Protein AF-A0A803R7N1-F1 (afdb_monomer_lite)

Organism: Cannabis sativa (NCBI:txid3483)

pLDDT: mean 76.29, std 18.78, range [40.88, 98.5]

Sequence (113 aa):
MAHAVGPRRAWARALIFKLRRRAKRQRVLMKMNRSKSLKKINNKKKLMKKKRAVDYNYQNDDVFSQTDRLRGLVPGGKAMDLCSLFEETAHFINCLATQVKVMKDIADQLSSK

Structure (mmCIF, N/CA/C/O backbone):
data_AF-A0A803R7N1-F1
#
_entry.id   AF-A0A803R7N1-F1
#
loop_
_atom_site.group_PDB
_atom_site.id
_atom_site.type_symbol
_atom_site.label_atom_id
_atom_site.label_alt_id
_atom_site.label_comp_id
_atom_site.label_asym_id
_atom_site.label_entity_id
_atom_site.label_seq_id
_atom_site.pdbx_PDB_ins_code
_atom_site.Cartn_x
_atom_site.Cartn_y
_atom_site.Cartn_z
_atom_site.occupancy
_atom_site.B_iso_or_equiv
_atom_site.auth_seq_id
_atom_site.auth_comp_id
_atom_site.auth_asym_id
_atom_site.auth_atom_id
_atom_site.pdbx_PDB_model_num
ATOM 1 N N . MET A 1 1 ? 78.185 -8.876 -69.747 1.00 40.88 1 MET A N 1
ATOM 2 C CA . MET A 1 1 ? 79.371 -8.197 -69.177 1.00 40.88 1 MET A CA 1
ATOM 3 C C . MET A 1 1 ? 79.297 -8.249 -67.656 1.00 40.88 1 MET A C 1
ATOM 5 O O . MET A 1 1 ? 78.515 -7.522 -67.056 1.00 40.88 1 MET A O 1
ATOM 9 N N . ALA A 1 2 ? 80.038 -9.166 -67.033 1.00 45.47 2 ALA A N 1
ATOM 10 C CA . ALA A 1 2 ? 80.128 -9.272 -65.580 1.00 45.47 2 ALA A CA 1
ATOM 11 C C . ALA A 1 2 ? 81.168 -8.262 -65.072 1.00 45.47 2 ALA A C 1
ATOM 13 O O . ALA A 1 2 ? 82.369 -8.488 -65.182 1.00 45.47 2 ALA A O 1
ATOM 14 N N . HIS A 1 3 ? 80.713 -7.121 -64.553 1.00 52.41 3 HIS A N 1
ATOM 15 C CA . HIS A 1 3 ? 81.599 -6.173 -63.879 1.00 52.41 3 HIS A CA 1
ATOM 16 C C . HIS A 1 3 ? 82.061 -6.788 -62.553 1.00 52.41 3 HIS A C 1
ATOM 18 O O . HIS A 1 3 ? 81.234 -7.149 -61.715 1.00 52.41 3 HIS A O 1
ATOM 24 N N . ALA A 1 4 ? 83.377 -6.896 -62.366 1.00 50.56 4 ALA A N 1
ATOM 25 C CA . ALA A 1 4 ? 84.016 -7.394 -61.155 1.00 50.56 4 ALA A CA 1
ATOM 26 C C . ALA A 1 4 ? 83.400 -6.775 -59.882 1.00 50.56 4 ALA A C 1
ATOM 28 O O . ALA A 1 4 ? 83.603 -5.600 -59.561 1.00 50.56 4 ALA A O 1
ATOM 29 N N . VAL A 1 5 ? 82.639 -7.572 -59.129 1.00 53.69 5 VAL A N 1
ATOM 30 C CA . VAL A 1 5 ? 82.174 -7.221 -57.783 1.0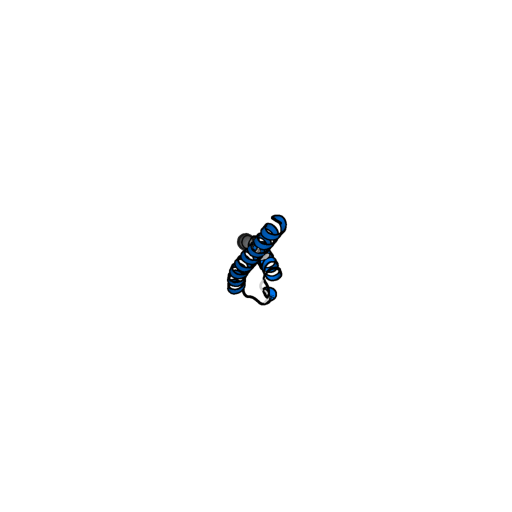0 53.69 5 VAL A CA 1
ATOM 31 C C . VAL A 1 5 ? 83.340 -7.382 -56.815 1.00 53.69 5 VAL A C 1
ATOM 33 O O . VAL A 1 5 ? 83.491 -8.401 -56.151 1.00 53.69 5 VAL A O 1
ATOM 36 N N . GLY A 1 6 ? 84.198 -6.364 -56.752 1.00 59.88 6 GLY A N 1
ATOM 37 C CA . GLY A 1 6 ? 85.336 -6.360 -55.837 1.00 59.88 6 GLY A CA 1
ATOM 38 C C . GLY A 1 6 ? 84.900 -6.531 -54.366 1.00 59.88 6 GLY A C 1
ATOM 39 O O . GLY A 1 6 ? 83.884 -5.951 -53.952 1.00 59.88 6 GLY A O 1
ATOM 40 N N . PRO A 1 7 ? 85.674 -7.265 -53.541 1.00 58.28 7 PRO A N 1
ATOM 41 C CA . PRO A 1 7 ? 85.318 -7.629 -52.162 1.00 58.28 7 PRO A CA 1
ATOM 42 C C . PRO A 1 7 ? 84.976 -6.411 -51.291 1.00 58.28 7 PRO A C 1
ATOM 44 O O . PRO A 1 7 ? 84.066 -6.455 -50.465 1.00 58.28 7 PRO A O 1
ATOM 47 N N . ARG A 1 8 ? 85.604 -5.261 -51.555 1.00 58.25 8 ARG A N 1
ATOM 48 C CA . ARG A 1 8 ? 85.378 -3.997 -50.837 1.00 58.25 8 ARG A CA 1
ATOM 49 C C . ARG A 1 8 ? 83.915 -3.525 -50.856 1.00 58.25 8 ARG A C 1
ATOM 51 O O . ARG A 1 8 ? 83.437 -2.949 -49.880 1.00 58.25 8 ARG A O 1
ATOM 58 N N . ARG A 1 9 ? 83.171 -3.796 -51.938 1.00 60.78 9 ARG A N 1
ATOM 59 C CA . ARG A 1 9 ? 81.755 -3.396 -52.075 1.00 60.78 9 ARG A CA 1
ATOM 60 C C . ARG A 1 9 ? 80.787 -4.407 -51.450 1.00 60.78 9 ARG A C 1
ATOM 62 O O . ARG A 1 9 ? 79.722 -4.004 -50.984 1.00 60.78 9 ARG A O 1
ATOM 69 N N . ALA A 1 10 ? 81.146 -5.690 -51.378 1.00 65.81 10 ALA A N 1
ATOM 70 C CA . ALA A 1 10 ? 80.317 -6.719 -50.743 1.00 65.81 10 ALA A CA 1
ATOM 71 C C . ALA A 1 10 ? 80.222 -6.517 -49.220 1.00 65.81 10 ALA A C 1
ATOM 73 O O . ALA A 1 10 ? 79.127 -6.553 -48.655 1.00 65.81 10 ALA A O 1
ATOM 74 N N . TRP A 1 11 ? 81.345 -6.194 -48.573 1.00 61.78 11 TRP A N 1
ATOM 75 C CA . TRP A 1 11 ? 81.398 -5.915 -47.134 1.00 61.78 11 TRP A CA 1
ATOM 76 C C . TRP A 1 11 ? 80.664 -4.623 -46.760 1.00 61.78 11 TRP A C 1
ATOM 78 O O . TRP A 1 11 ? 79.900 -4.606 -45.794 1.00 61.78 11 TRP A O 1
ATOM 88 N N . ALA A 1 12 ? 80.801 -3.566 -47.569 1.00 75.06 12 ALA A N 1
ATOM 89 C CA . ALA A 1 12 ? 80.051 -2.324 -47.383 1.00 75.06 12 ALA A CA 1
ATOM 90 C C . ALA A 1 12 ? 78.532 -2.560 -47.467 1.00 75.06 12 ALA A C 1
ATOM 92 O O . ALA A 1 12 ? 77.775 -2.107 -46.605 1.00 75.06 12 ALA A O 1
ATOM 93 N N . ARG A 1 13 ? 78.073 -3.343 -48.455 1.00 73.62 13 ARG A N 1
ATOM 94 C CA . ARG A 1 13 ? 76.656 -3.723 -48.566 1.00 73.62 13 ARG A CA 1
ATOM 95 C C . ARG A 1 13 ? 76.219 -4.573 -47.375 1.00 73.62 13 ARG A C 1
ATOM 97 O O . ARG A 1 13 ? 75.168 -4.287 -46.808 1.00 73.62 13 ARG A O 1
ATOM 104 N N . ALA A 1 14 ? 77.015 -5.551 -46.943 1.00 77.56 14 ALA A N 1
ATOM 105 C CA . ALA A 1 14 ? 76.706 -6.385 -45.780 1.00 77.56 14 ALA A CA 1
ATOM 106 C C . ALA A 1 14 ? 76.575 -5.563 -44.483 1.00 77.56 14 ALA A C 1
ATOM 108 O O . ALA A 1 14 ? 75.637 -5.772 -43.706 1.00 77.56 14 ALA A O 1
ATOM 109 N N . LEU A 1 15 ? 77.452 -4.578 -44.273 1.00 82.12 15 LEU A N 1
ATOM 110 C CA . LEU A 1 15 ? 77.382 -3.664 -43.133 1.00 82.12 15 LEU A CA 1
ATOM 111 C C . LEU A 1 15 ? 76.111 -2.799 -43.181 1.00 82.12 15 LEU A C 1
ATOM 113 O O . LEU A 1 15 ? 75.374 -2.737 -42.193 1.00 82.12 15 LEU A O 1
ATOM 117 N N . ILE A 1 16 ? 75.786 -2.222 -44.345 1.00 81.44 16 ILE A N 1
ATOM 118 C CA . ILE A 1 16 ? 74.535 -1.472 -44.560 1.00 81.44 16 ILE A CA 1
ATOM 119 C C . ILE A 1 16 ? 73.315 -2.371 -44.310 1.00 81.44 16 ILE A C 1
ATOM 121 O O . ILE A 1 16 ? 72.364 -1.959 -43.642 1.00 81.44 16 ILE A O 1
ATOM 125 N N . PHE A 1 17 ? 73.334 -3.620 -44.781 1.00 78.50 17 PHE A N 1
ATOM 126 C CA . PHE A 1 17 ? 72.268 -4.590 -44.525 1.00 78.50 17 PHE A CA 1
ATOM 127 C C . PHE A 1 17 ? 72.113 -4.897 -43.027 1.00 78.50 17 PHE A C 1
ATOM 129 O O . PHE A 1 17 ? 70.980 -4.963 -42.540 1.00 78.50 17 PHE A O 1
ATOM 136 N N . LYS A 1 18 ? 73.209 -5.029 -42.266 1.00 83.12 18 LYS A N 1
ATOM 137 C CA . LYS A 1 18 ? 73.163 -5.228 -40.804 1.00 83.12 18 LYS A CA 1
ATOM 138 C C . LYS A 1 18 ? 72.570 -4.015 -40.084 1.00 83.12 18 LYS A C 1
ATOM 140 O O . LYS A 1 18 ? 71.695 -4.196 -39.232 1.00 83.12 18 LYS A O 1
ATOM 145 N N . LEU A 1 19 ? 72.974 -2.799 -40.456 1.00 83.06 19 LEU A N 1
ATOM 146 C CA . LEU A 1 19 ? 72.435 -1.556 -39.888 1.00 83.06 19 LEU A CA 1
ATOM 147 C C . LEU A 1 19 ? 70.939 -1.399 -40.197 1.00 83.06 19 LEU A C 1
ATOM 149 O O . LEU A 1 19 ? 70.135 -1.173 -39.289 1.00 83.06 19 LEU A O 1
ATOM 153 N N . ARG A 1 20 ? 70.529 -1.643 -41.448 1.00 82.56 20 ARG A N 1
ATOM 154 C CA . ARG A 1 20 ? 69.112 -1.619 -41.853 1.00 82.56 20 ARG A CA 1
ATOM 155 C C . ARG A 1 20 ? 68.278 -2.670 -41.109 1.00 82.56 20 ARG A C 1
ATOM 157 O O . ARG A 1 20 ? 67.167 -2.361 -40.671 1.00 82.56 20 ARG A O 1
ATOM 164 N N . ARG A 1 21 ? 68.801 -3.887 -40.890 1.00 75.69 21 ARG A N 1
ATOM 165 C CA . ARG A 1 21 ? 68.117 -4.930 -40.092 1.00 75.69 21 ARG A CA 1
ATOM 166 C C . ARG A 1 21 ? 67.970 -4.547 -38.616 1.00 75.69 21 ARG A C 1
ATOM 168 O O . ARG A 1 21 ? 66.953 -4.894 -38.014 1.00 75.69 21 ARG A O 1
ATOM 175 N N . ARG A 1 22 ? 68.949 -3.854 -38.021 1.00 77.12 22 ARG A N 1
ATOM 176 C CA . ARG A 1 22 ? 68.854 -3.345 -36.637 1.00 77.12 22 ARG A CA 1
ATOM 177 C C . ARG A 1 22 ? 67.793 -2.247 -36.523 1.00 77.12 22 ARG A C 1
ATOM 179 O O . ARG A 1 22 ? 66.888 -2.372 -35.704 1.00 77.12 22 ARG A O 1
ATOM 186 N N . ALA A 1 23 ? 67.809 -1.268 -37.427 1.00 77.06 23 ALA A N 1
ATOM 187 C CA . ALA A 1 23 ? 66.820 -0.188 -37.450 1.00 77.06 23 ALA A CA 1
ATOM 188 C C . ALA A 1 23 ? 65.380 -0.691 -37.680 1.00 77.06 23 ALA A C 1
ATOM 190 O O . ALA A 1 23 ? 64.432 -0.170 -37.089 1.00 77.06 23 ALA A O 1
ATOM 191 N N . LYS A 1 24 ? 65.189 -1.724 -38.518 1.00 74.75 24 LYS A N 1
ATOM 192 C CA . LYS A 1 24 ? 63.867 -2.343 -38.729 1.00 74.75 24 LYS A CA 1
ATOM 193 C C . LYS A 1 24 ? 63.378 -3.073 -37.472 1.00 74.75 24 LYS A C 1
ATOM 195 O O . LYS A 1 24 ? 62.220 -2.906 -37.101 1.00 74.75 24 LYS A O 1
ATOM 200 N N . ARG A 1 25 ? 64.256 -3.813 -36.779 1.00 74.25 25 ARG A N 1
ATOM 201 C CA . ARG A 1 25 ?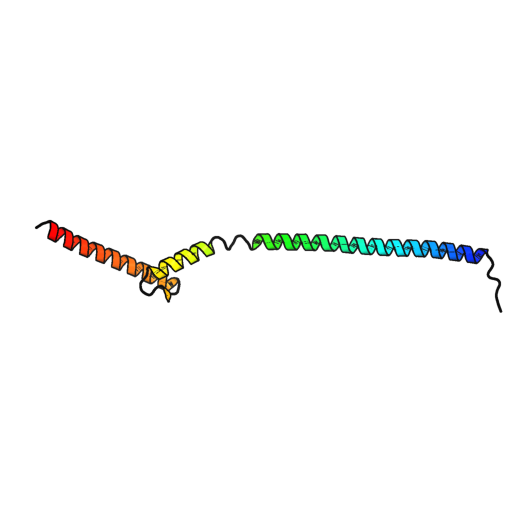 63.923 -4.479 -35.504 1.00 74.25 25 ARG A CA 1
ATOM 202 C C . ARG A 1 25 ? 63.541 -3.479 -34.411 1.00 74.25 25 ARG A C 1
ATOM 204 O O . ARG A 1 25 ? 62.531 -3.674 -33.744 1.00 74.25 25 ARG A O 1
ATOM 211 N N . GLN A 1 26 ? 64.278 -2.378 -34.289 1.00 71.31 26 GLN A N 1
ATOM 212 C CA . GLN A 1 26 ? 63.998 -1.349 -33.285 1.00 71.31 26 GLN A CA 1
ATOM 213 C C . GLN A 1 26 ? 62.661 -0.633 -3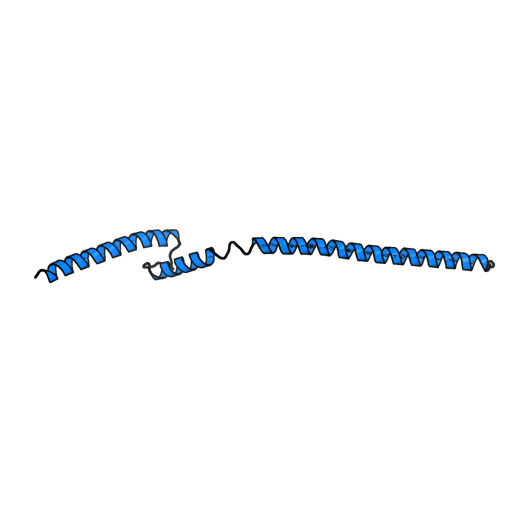3.538 1.00 71.31 26 GLN A C 1
ATOM 215 O O . GLN A 1 26 ? 61.905 -0.396 -32.598 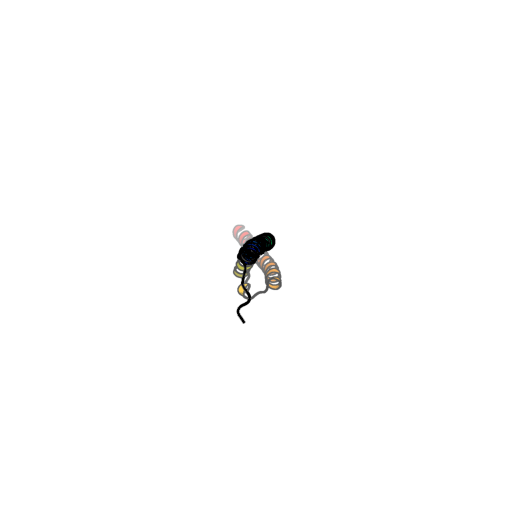1.00 71.31 26 GLN A O 1
ATOM 220 N N . ARG A 1 27 ? 62.301 -0.389 -34.808 1.00 71.94 27 ARG A N 1
ATOM 221 C CA . ARG A 1 27 ? 60.978 0.149 -35.179 1.00 71.94 27 ARG A CA 1
ATOM 222 C C . ARG A 1 27 ? 59.820 -0.792 -34.834 1.00 71.94 27 ARG A C 1
ATOM 224 O O . ARG A 1 27 ? 58.784 -0.322 -34.370 1.00 71.94 27 ARG A O 1
ATOM 231 N N . VAL A 1 28 ? 59.983 -2.102 -35.030 1.00 72.88 28 VAL A N 1
ATOM 232 C CA . VAL A 1 28 ? 58.954 -3.094 -34.662 1.00 72.88 28 VAL A CA 1
ATOM 233 C C . VAL A 1 28 ? 58.759 -3.134 -33.144 1.00 72.88 28 VAL A C 1
ATOM 235 O O . VAL A 1 28 ? 57.621 -3.071 -32.679 1.00 72.88 28 VAL A O 1
ATOM 238 N N . LEU A 1 29 ? 59.853 -3.139 -32.375 1.00 66.94 29 LEU A N 1
ATOM 239 C CA . LEU A 1 29 ? 59.800 -3.133 -30.909 1.00 66.94 29 LEU A CA 1
ATOM 240 C C . LEU A 1 29 ? 59.113 -1.863 -30.366 1.00 66.94 29 LEU A C 1
ATOM 242 O O . LEU A 1 29 ? 58.230 -1.940 -29.513 1.00 66.94 29 LEU A O 1
ATOM 246 N N . MET A 1 30 ? 59.447 -0.697 -30.930 1.00 65.12 30 MET A N 1
ATOM 247 C CA . MET A 1 30 ? 58.825 0.590 -30.590 1.00 65.12 30 MET A CA 1
ATOM 248 C C . MET A 1 30 ? 57.317 0.612 -30.901 1.00 65.12 30 MET A C 1
ATOM 250 O O . MET A 1 30 ? 56.523 1.091 -30.089 1.00 65.12 30 MET A O 1
ATOM 254 N N . LYS A 1 31 ? 56.889 0.036 -32.035 1.00 63.91 31 LYS A N 1
ATOM 255 C CA . LYS A 1 31 ? 55.464 -0.070 -32.405 1.00 63.91 31 LYS A CA 1
ATOM 256 C C . LYS A 1 31 ? 54.684 -0.974 -31.440 1.00 63.91 31 LYS A C 1
ATOM 258 O O . LYS A 1 31 ? 53.547 -0.656 -31.092 1.00 63.91 31 LYS A O 1
ATOM 263 N N . MET A 1 32 ? 55.304 -2.057 -30.967 1.00 59.03 32 MET A N 1
ATOM 264 C CA . MET A 1 32 ? 54.698 -2.997 -30.017 1.00 59.03 32 MET A CA 1
ATOM 265 C C . MET A 1 32 ? 54.572 -2.413 -28.600 1.00 59.03 32 MET A C 1
ATOM 267 O O . MET A 1 32 ? 53.619 -2.713 -27.884 1.00 59.03 32 MET A O 1
ATOM 271 N N . ASN A 1 33 ? 55.484 -1.522 -28.204 1.00 59.62 33 ASN A N 1
ATOM 272 C CA . ASN A 1 33 ? 55.392 -0.824 -26.918 1.00 59.62 33 ASN A CA 1
ATOM 273 C C . ASN A 1 33 ? 54.314 0.277 -26.929 1.00 59.62 33 ASN A C 1
ATOM 275 O O . ASN A 1 33 ? 53.617 0.468 -25.929 1.00 59.62 33 ASN A O 1
ATOM 279 N N . ARG A 1 34 ? 54.092 0.942 -28.073 1.00 58.09 34 ARG A N 1
ATOM 280 C CA . ARG A 1 34 ? 53.033 1.959 -28.230 1.00 58.09 34 ARG A CA 1
ATOM 281 C C . ARG A 1 34 ? 51.623 1.361 -28.099 1.00 58.09 34 ARG A C 1
ATOM 283 O O . ARG A 1 34 ? 50.751 1.976 -27.489 1.00 58.09 34 ARG A O 1
ATOM 290 N N . SER A 1 35 ? 51.408 0.137 -28.590 1.00 57.59 35 SER A N 1
ATOM 291 C CA . SER A 1 35 ? 50.116 -0.562 -28.489 1.00 57.59 35 SER A CA 1
ATOM 292 C C . SER A 1 35 ? 49.806 -1.088 -27.079 1.00 57.59 35 SER A C 1
ATOM 294 O O . SER A 1 35 ? 48.637 -1.139 -26.692 1.00 57.59 35 SER A O 1
ATOM 296 N N . LYS A 1 36 ? 50.825 -1.412 -26.267 1.00 57.28 36 LYS A N 1
ATOM 297 C CA . LYS A 1 36 ? 50.645 -1.757 -24.842 1.00 57.28 36 LYS A CA 1
ATOM 298 C C . LYS A 1 36 ? 50.239 -0.546 -23.991 1.00 57.28 36 LYS A C 1
ATOM 300 O O . LYS A 1 36 ? 49.388 -0.685 -23.115 1.00 57.28 36 LYS A O 1
ATOM 305 N N . SER A 1 37 ? 50.786 0.639 -24.279 1.00 56.34 37 SER A N 1
ATOM 306 C CA . SER A 1 37 ? 50.450 1.882 -23.564 1.00 56.34 37 SER A CA 1
ATOM 307 C C . SER A 1 37 ? 48.985 2.306 -23.777 1.00 56.34 37 SER A C 1
ATOM 309 O O . SER A 1 37 ? 48.277 2.617 -22.819 1.00 56.34 37 SER A O 1
ATOM 311 N N . LEU A 1 38 ? 48.471 2.187 -25.009 1.00 54.44 38 LEU A N 1
ATOM 312 C CA . LEU A 1 38 ? 47.075 2.518 -25.338 1.00 54.44 38 LEU A CA 1
ATOM 313 C C . LEU A 1 38 ? 46.049 1.574 -24.677 1.00 54.44 38 LEU A C 1
ATOM 315 O O . LEU A 1 38 ? 44.983 2.022 -24.256 1.00 54.44 38 LEU A O 1
ATOM 319 N N . LYS A 1 39 ? 46.370 0.282 -24.500 1.00 53.97 39 LYS A N 1
ATOM 320 C CA . LYS A 1 39 ? 45.486 -0.675 -23.799 1.00 53.97 39 LYS A CA 1
ATOM 321 C C . LYS A 1 39 ? 45.306 -0.343 -22.310 1.00 53.97 39 LYS A C 1
ATOM 323 O O . LYS A 1 39 ? 44.229 -0.568 -21.760 1.00 53.97 39 LYS A O 1
ATOM 328 N N . LYS A 1 40 ? 46.320 0.240 -21.659 1.00 53.22 40 LYS A N 1
ATOM 329 C CA . LYS A 1 40 ? 46.272 0.603 -20.229 1.00 53.22 40 LYS A CA 1
ATOM 330 C C . LYS A 1 40 ? 45.302 1.765 -19.956 1.00 53.22 40 LYS A C 1
ATOM 332 O O . LYS A 1 40 ? 44.656 1.794 -18.910 1.00 53.22 40 LYS A O 1
ATOM 337 N N . ILE A 1 41 ? 45.143 2.676 -20.918 1.00 56.59 41 ILE A N 1
ATOM 338 C CA . ILE A 1 41 ? 44.233 3.830 -20.825 1.00 56.59 41 ILE A CA 1
ATOM 339 C C . ILE A 1 41 ? 42.762 3.384 -20.884 1.00 56.59 41 ILE A C 1
ATOM 341 O O . ILE A 1 41 ? 41.933 3.876 -20.115 1.00 56.59 41 ILE A O 1
ATOM 345 N N . ASN A 1 42 ? 42.430 2.410 -21.736 1.00 55.00 42 ASN A N 1
ATOM 346 C CA . ASN A 1 42 ? 41.043 1.965 -21.910 1.00 55.00 42 ASN A CA 1
ATOM 347 C C . ASN A 1 42 ? 40.510 1.168 -20.708 1.00 55.00 42 ASN A C 1
ATOM 349 O O . ASN A 1 42 ? 39.344 1.323 -20.339 1.00 55.00 42 ASN A O 1
ATOM 353 N N . ASN A 1 43 ? 41.358 0.389 -20.030 1.00 55.44 43 ASN A N 1
ATOM 354 C CA . ASN A 1 43 ? 40.933 -0.382 -18.856 1.00 55.44 43 ASN A CA 1
ATOM 355 C C . ASN A 1 43 ? 40.607 0.516 -17.648 1.00 55.44 43 ASN A C 1
ATOM 357 O O . ASN A 1 43 ? 39.652 0.245 -16.921 1.00 55.44 43 ASN A O 1
ATOM 361 N N . LYS A 1 44 ? 41.323 1.638 -17.475 1.00 55.75 44 LYS A N 1
ATOM 362 C CA . LYS A 1 44 ? 41.054 2.600 -16.391 1.00 55.75 44 LYS A CA 1
ATOM 363 C C . LYS A 1 44 ? 39.702 3.309 -16.575 1.00 55.75 44 LYS A C 1
ATOM 365 O O . LYS A 1 44 ? 38.986 3.529 -15.602 1.00 55.75 44 LYS A O 1
ATOM 370 N N . LYS A 1 45 ? 39.304 3.592 -17.823 1.00 54.81 45 LYS A N 1
ATOM 371 C CA . LYS A 1 45 ? 37.991 4.187 -18.144 1.00 54.81 45 LYS A CA 1
ATOM 372 C C . LYS A 1 45 ? 36.823 3.207 -17.957 1.00 54.81 45 LYS A C 1
ATOM 374 O O . LYS A 1 45 ? 35.740 3.632 -17.561 1.00 54.81 45 LYS A O 1
ATOM 379 N N . LYS A 1 46 ? 37.031 1.903 -18.187 1.00 54.09 46 LYS A N 1
ATOM 380 C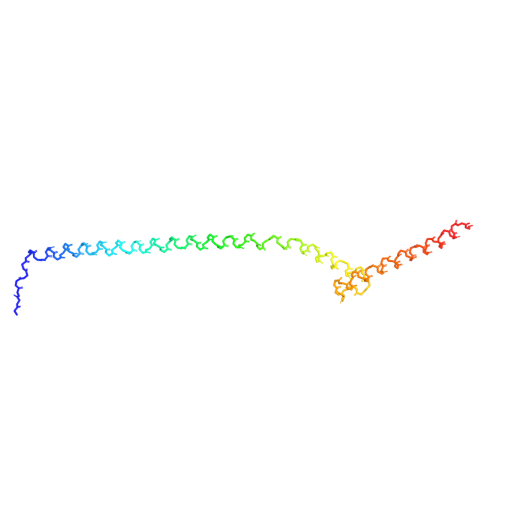 CA . LYS A 1 46 ? 35.992 0.871 -17.988 1.00 54.09 46 LYS A CA 1
ATOM 381 C C . LYS A 1 46 ? 35.713 0.595 -16.501 1.00 54.09 46 LYS A C 1
ATOM 383 O O . LYS A 1 46 ? 34.560 0.396 -16.132 1.00 54.09 46 LYS A O 1
ATOM 388 N N . LEU A 1 47 ? 36.735 0.666 -15.643 1.00 53.41 47 LEU A N 1
ATOM 389 C CA . LEU A 1 47 ? 36.588 0.493 -14.190 1.00 53.41 47 LEU A CA 1
ATOM 390 C C . LEU A 1 47 ? 35.838 1.663 -13.520 1.00 53.41 47 LEU A C 1
ATOM 392 O O . LEU A 1 47 ? 35.019 1.438 -12.634 1.00 53.41 47 LEU A O 1
ATOM 396 N N . MET A 1 48 ? 36.056 2.900 -13.979 1.00 52.78 48 MET A N 1
ATOM 397 C CA . MET A 1 48 ? 35.379 4.090 -13.437 1.00 52.78 48 MET A CA 1
ATOM 398 C C . MET A 1 48 ? 33.881 4.155 -13.789 1.00 52.78 48 MET A C 1
ATOM 400 O O . MET A 1 48 ? 33.099 4.680 -13.003 1.00 52.78 48 MET A O 1
ATOM 404 N N . LYS A 1 49 ? 33.453 3.603 -14.938 1.00 52.41 49 LYS A N 1
ATOM 405 C CA . LYS A 1 49 ? 32.024 3.556 -15.314 1.00 52.41 49 LYS A CA 1
ATOM 406 C C . LYS A 1 49 ? 31.2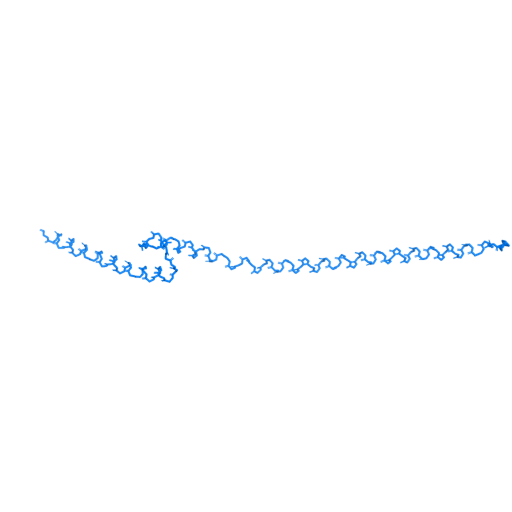31 2.500 -14.539 1.00 52.41 49 LYS A C 1
ATOM 408 O O . LYS A 1 49 ? 30.057 2.716 -14.271 1.00 52.41 49 LYS A O 1
ATOM 413 N N . LYS A 1 50 ? 31.862 1.393 -14.128 1.00 50.41 50 LYS A N 1
ATOM 414 C CA . LYS A 1 50 ? 31.185 0.327 -13.369 1.00 50.41 50 LYS A CA 1
ATOM 415 C C . LYS A 1 50 ? 30.903 0.713 -11.908 1.00 50.41 50 LYS A C 1
ATOM 417 O O . LYS A 1 50 ? 29.970 0.186 -11.326 1.00 50.41 50 LYS A O 1
ATOM 422 N N . LYS A 1 51 ? 31.646 1.668 -11.332 1.00 47.56 51 LYS A N 1
ATOM 423 C CA . LYS A 1 51 ? 31.432 2.133 -9.948 1.00 47.56 51 LYS A CA 1
ATOM 424 C C . LYS A 1 51 ? 30.264 3.111 -9.757 1.00 47.56 51 LYS A C 1
ATOM 426 O O . LYS A 1 51 ? 29.887 3.339 -8.621 1.00 47.56 51 LYS A O 1
ATOM 431 N N . ARG A 1 52 ? 29.689 3.683 -10.823 1.00 48.16 52 ARG A N 1
ATOM 432 C CA . ARG A 1 52 ? 28.563 4.639 -10.713 1.00 48.16 52 ARG A CA 1
ATOM 433 C C . ARG A 1 52 ? 27.179 4.027 -10.955 1.00 48.16 52 ARG A C 1
ATOM 435 O O . ARG A 1 52 ? 26.190 4.706 -10.745 1.00 48.16 52 ARG A O 1
ATOM 442 N N . ALA A 1 53 ? 27.107 2.772 -11.399 1.00 50.91 53 ALA A N 1
ATOM 443 C CA . ALA A 1 53 ? 25.844 2.096 -11.714 1.00 50.91 53 ALA A CA 1
ATOM 444 C C . ALA A 1 53 ? 25.334 1.175 -10.588 1.00 50.91 53 ALA A C 1
ATOM 446 O O . ALA A 1 53 ? 24.281 0.574 -10.736 1.00 50.91 53 ALA A O 1
ATOM 447 N N . VAL A 1 54 ? 26.089 1.023 -9.493 1.00 53.00 54 VAL A N 1
ATOM 448 C CA . VAL A 1 54 ? 25.811 0.025 -8.440 1.00 53.00 54 VAL A CA 1
ATOM 449 C C . VAL A 1 54 ? 25.101 0.630 -7.220 1.00 53.00 54 VAL A C 1
ATOM 451 O O . VAL A 1 54 ? 24.564 -0.112 -6.414 1.00 53.00 54 VAL A O 1
ATOM 454 N N . ASP A 1 55 ? 25.036 1.958 -7.102 1.00 49.38 55 ASP A N 1
ATOM 455 C CA . ASP A 1 55 ? 24.559 2.622 -5.876 1.00 49.38 55 ASP A CA 1
ATOM 456 C C . ASP A 1 55 ? 23.062 3.001 -5.908 1.00 49.38 55 ASP A C 1
ATOM 458 O O . ASP A 1 55 ? 22.406 3.079 -4.881 1.00 49.38 55 ASP A O 1
ATOM 462 N N . TYR A 1 56 ? 22.466 3.167 -7.094 1.00 54.81 56 TYR A N 1
ATOM 463 C CA . TYR A 1 56 ? 21.058 3.587 -7.230 1.00 54.81 56 TYR A CA 1
ATOM 464 C C . TYR A 1 56 ? 20.029 2.448 -7.138 1.00 54.81 56 TYR A C 1
ATOM 466 O O . TYR A 1 56 ? 18.828 2.711 -7.173 1.00 54.81 56 TYR A O 1
ATOM 474 N N . ASN A 1 57 ? 20.465 1.188 -7.050 1.00 54.78 57 ASN A N 1
ATOM 475 C CA . ASN A 1 57 ? 19.551 0.041 -7.119 1.00 54.78 57 ASN A CA 1
ATOM 476 C C . ASN A 1 57 ? 19.172 -0.535 -5.745 1.00 54.78 57 ASN A C 1
ATOM 478 O O . ASN A 1 57 ? 18.147 -1.186 -5.628 1.00 54.78 57 ASN A O 1
ATOM 482 N N . TYR A 1 58 ? 19.944 -0.251 -4.690 1.00 54.75 58 TYR A N 1
ATOM 483 C CA . TYR A 1 58 ? 19.711 -0.852 -3.369 1.00 54.75 58 TYR A CA 1
ATOM 484 C C . TYR A 1 58 ? 18.430 -0.344 -2.685 1.00 54.75 58 TYR A C 1
ATOM 486 O O . TYR A 1 58 ? 17.795 -1.065 -1.927 1.00 54.75 58 TYR A O 1
ATOM 494 N N . GLN A 1 59 ? 18.028 0.895 -2.973 1.00 56.03 59 GLN A N 1
ATOM 495 C CA . GLN A 1 59 ? 16.889 1.540 -2.314 1.00 56.03 59 GLN A CA 1
ATOM 496 C C . GLN A 1 59 ? 15.559 1.308 -3.046 1.00 56.03 59 GLN A C 1
ATOM 498 O O . GLN A 1 59 ? 14.501 1.351 -2.429 1.00 56.03 59 GLN A O 1
ATOM 503 N N . ASN A 1 60 ? 15.606 1.029 -4.352 1.00 58.53 60 ASN A N 1
ATOM 504 C CA . ASN A 1 60 ? 14.408 0.779 -5.152 1.00 58.53 60 ASN A CA 1
ATOM 505 C C . ASN A 1 60 ? 13.854 -0.635 -4.937 1.00 58.53 60 ASN A C 1
ATOM 507 O O . ASN A 1 60 ? 12.637 -0.795 -4.921 1.00 58.53 60 ASN A O 1
ATOM 511 N N . ASP A 1 61 ? 14.720 -1.630 -4.707 1.00 61.00 61 ASP A N 1
ATOM 512 C CA . ASP A 1 61 ? 14.291 -3.007 -4.425 1.00 61.00 61 ASP A CA 1
ATOM 513 C C . ASP A 1 61 ? 13.462 -3.097 -3.127 1.00 61.00 61 ASP A C 1
ATOM 515 O O . ASP A 1 61 ? 12.439 -3.782 -3.091 1.00 61.00 61 ASP A O 1
ATOM 519 N N . ASP A 1 62 ? 13.844 -2.355 -2.077 1.00 70.94 62 ASP A N 1
ATOM 520 C CA . ASP A 1 62 ? 13.093 -2.327 -0.813 1.00 70.94 62 ASP A CA 1
ATOM 521 C C . ASP A 1 62 ? 11.727 -1.639 -0.977 1.00 70.94 62 ASP A C 1
ATOM 523 O O . ASP A 1 62 ? 10.704 -2.191 -0.568 1.00 70.94 62 ASP A O 1
ATOM 527 N N . VAL A 1 63 ? 11.676 -0.490 -1.663 1.00 70.69 63 VAL A N 1
ATOM 528 C CA . VAL A 1 63 ? 10.422 0.243 -1.916 1.00 70.69 63 VAL A CA 1
ATOM 529 C C . VAL A 1 63 ? 9.452 -0.587 -2.757 1.00 70.69 63 VAL A C 1
ATOM 531 O O . VAL A 1 63 ? 8.277 -0.686 -2.400 1.00 70.69 63 VAL A O 1
ATOM 534 N N . PHE A 1 64 ? 9.924 -1.243 -3.823 1.00 76.38 64 PHE A N 1
ATOM 535 C CA . PHE A 1 64 ? 9.068 -2.108 -4.642 1.00 76.38 64 PHE A CA 1
ATOM 536 C C . PHE A 1 64 ? 8.493 -3.257 -3.804 1.00 76.38 64 PHE A C 1
ATOM 538 O O . PHE A 1 64 ? 7.284 -3.498 -3.824 1.00 76.38 64 PHE A O 1
ATOM 545 N N . SER A 1 65 ? 9.325 -3.875 -2.959 1.00 83.06 65 SER A N 1
ATOM 546 C CA . SER A 1 65 ? 8.890 -4.955 -2.070 1.00 83.06 65 SER A CA 1
ATOM 547 C C . SER A 1 65 ? 7.820 -4.516 -1.058 1.00 83.06 65 SER A C 1
ATOM 549 O O . SER A 1 65 ? 6.880 -5.266 -0.782 1.00 83.06 65 SER A O 1
ATOM 551 N N . GLN A 1 66 ? 7.913 -3.291 -0.529 1.00 90.81 66 GLN A N 1
ATOM 552 C CA . GLN A 1 66 ? 6.907 -2.731 0.376 1.00 90.81 66 GLN A CA 1
ATOM 553 C C . GLN A 1 66 ? 5.606 -2.407 -0.363 1.00 90.81 66 GLN A C 1
ATOM 555 O O . GLN A 1 66 ? 4.524 -2.696 0.150 1.00 90.81 66 GLN A O 1
ATOM 560 N N . THR A 1 67 ? 5.693 -1.872 -1.583 1.00 92.75 67 THR A N 1
ATOM 561 C CA . THR A 1 67 ? 4.505 -1.591 -2.401 1.00 92.75 67 THR A CA 1
ATOM 562 C C . THR A 1 67 ? 3.775 -2.873 -2.799 1.00 92.75 67 THR A C 1
ATOM 564 O O . THR A 1 67 ? 2.550 -2.922 -2.712 1.00 92.75 67 THR A O 1
ATOM 567 N N . ASP A 1 68 ? 4.494 -3.952 -3.118 1.00 93.00 68 ASP A N 1
ATOM 568 C CA . ASP A 1 68 ? 3.886 -5.249 -3.436 1.00 93.00 68 ASP A CA 1
ATOM 569 C C . ASP A 1 68 ? 3.208 -5.888 -2.217 1.00 93.00 68 ASP A C 1
ATOM 571 O O . ASP A 1 68 ? 2.140 -6.493 -2.341 1.00 93.00 68 ASP A O 1
ATOM 575 N N . ARG A 1 69 ? 3.769 -5.698 -1.015 1.00 95.56 69 ARG A N 1
ATOM 576 C CA . ARG A 1 69 ? 3.088 -6.068 0.236 1.00 95.56 69 ARG A CA 1
ATOM 577 C C . ARG A 1 69 ? 1.810 -5.258 0.431 1.00 95.56 69 ARG A C 1
ATOM 579 O O . ARG A 1 69 ? 0.774 -5.838 0.749 1.00 95.56 69 ARG A O 1
ATOM 586 N N . LEU A 1 70 ? 1.863 -3.945 0.201 1.00 95.81 70 LEU A N 1
ATOM 587 C CA . LEU A 1 70 ? 0.702 -3.063 0.335 1.00 95.81 70 LEU A CA 1
ATOM 588 C C . LEU A 1 70 ? -0.423 -3.450 -0.638 1.00 95.81 70 LEU A C 1
ATOM 590 O O . LEU A 1 70 ? -1.581 -3.529 -0.232 1.00 95.81 70 LEU A O 1
ATOM 594 N N . ARG A 1 71 ? -0.089 -3.815 -1.881 1.00 96.62 71 ARG A N 1
ATOM 595 C CA . ARG A 1 71 ? -1.046 -4.339 -2.876 1.00 96.62 71 ARG A CA 1
ATOM 596 C C . ARG A 1 71 ? -1.780 -5.603 -2.430 1.00 96.62 71 ARG A C 1
ATOM 598 O O . ARG A 1 71 ? -2.879 -5.870 -2.912 1.00 96.62 71 ARG A O 1
ATOM 605 N N . GLY A 1 72 ? -1.165 -6.402 -1.559 1.00 96.56 72 GLY A N 1
ATOM 606 C CA . GLY A 1 72 ? -1.787 -7.583 -0.966 1.00 96.56 72 GLY A CA 1
ATOM 607 C C . GLY A 1 72 ? -2.737 -7.271 0.194 1.00 96.56 72 GLY A C 1
ATOM 608 O O . GLY A 1 72 ? -3.606 -8.090 0.478 1.00 96.56 72 GLY A O 1
ATOM 609 N N . LEU A 1 73 ? -2.579 -6.116 0.850 1.00 96.69 73 LEU A N 1
ATOM 610 C CA . LEU A 1 73 ? -3.394 -5.695 1.996 1.00 96.69 73 LEU A CA 1
ATOM 611 C C . LEU A 1 73 ? -4.618 -4.876 1.578 1.00 96.69 73 LEU A C 1
ATOM 613 O O . LEU A 1 73 ? -5.681 -5.019 2.177 1.00 96.69 73 LEU A O 1
ATOM 617 N N . VAL A 1 74 ? -4.466 -4.013 0.572 1.00 96.75 74 VAL A N 1
ATOM 618 C CA . VAL A 1 74 ? -5.538 -3.125 0.105 1.00 96.75 74 VAL A CA 1
ATOM 619 C C . VAL A 1 74 ? -6.505 -3.907 -0.792 1.00 96.75 74 VAL A C 1
ATOM 621 O O . VAL A 1 74 ? -6.052 -4.586 -1.723 1.00 96.75 74 VAL A O 1
ATOM 624 N N . PRO A 1 75 ? -7.830 -3.825 -0.567 1.00 95.88 75 PRO A N 1
ATOM 625 C CA . PRO A 1 75 ? -8.818 -4.447 -1.444 1.00 95.88 75 PRO A CA 1
ATOM 626 C C . PRO A 1 75 ? -8.622 -4.021 -2.906 1.00 95.88 75 PRO A C 1
ATOM 628 O O . PRO A 1 75 ? -8.579 -2.840 -3.221 1.00 95.88 75 PRO A O 1
ATOM 631 N N . GLY A 1 76 ? -8.459 -4.989 -3.813 1.00 94.81 76 GLY A N 1
ATOM 632 C CA . GLY A 1 76 ? -8.208 -4.705 -5.234 1.00 94.81 76 GLY A CA 1
ATOM 633 C C . GLY A 1 76 ? -6.793 -4.203 -5.572 1.00 94.81 76 GLY A C 1
ATOM 634 O O . GLY A 1 76 ? -6.489 -4.011 -6.750 1.00 94.81 76 GLY A O 1
ATOM 635 N N . GLY A 1 77 ? -5.892 -4.079 -4.591 1.00 95.38 77 GLY A N 1
ATOM 636 C CA . GLY A 1 77 ? -4.572 -3.457 -4.748 1.00 95.38 77 GLY A CA 1
ATOM 637 C C . GLY A 1 77 ? -3.651 -4.101 -5.792 1.00 95.38 77 GLY A C 1
ATOM 638 O O . GLY A 1 77 ? -2.834 -3.415 -6.400 1.00 95.38 77 GLY A O 1
ATOM 639 N N . LYS A 1 78 ? -3.797 -5.402 -6.082 1.00 95.19 78 LYS A N 1
ATOM 640 C CA . LYS A 1 78 ? -2.962 -6.116 -7.074 1.00 95.19 78 LYS A CA 1
ATOM 641 C C . LYS A 1 78 ? -3.017 -5.519 -8.485 1.00 95.19 78 LYS A C 1
ATOM 643 O O . LYS A 1 78 ? -2.046 -5.658 -9.222 1.00 95.19 78 LYS A O 1
ATOM 648 N N . ALA A 1 79 ? -4.135 -4.895 -8.859 1.00 94.62 79 ALA A N 1
ATOM 649 C CA . ALA A 1 79 ? -4.328 -4.295 -10.180 1.00 94.62 79 ALA A CA 1
ATOM 650 C C . ALA A 1 79 ? -4.040 -2.780 -10.212 1.00 94.62 79 ALA A C 1
ATOM 652 O O . ALA A 1 79 ? -4.108 -2.178 -11.280 1.00 94.62 79 ALA A O 1
ATOM 653 N N . MET A 1 80 ? -3.734 -2.166 -9.063 1.00 95.06 80 MET A N 1
ATOM 654 C CA . MET A 1 80 ? -3.618 -0.714 -8.915 1.00 95.06 80 MET A CA 1
ATOM 655 C C . MET A 1 80 ? -2.216 -0.193 -9.255 1.00 95.06 80 MET A C 1
ATOM 657 O O . MET A 1 80 ? -1.187 -0.838 -8.991 1.00 95.06 80 MET A O 1
ATOM 661 N N . ASP A 1 81 ? -2.178 1.015 -9.816 1.00 94.94 81 ASP A N 1
ATOM 662 C CA . ASP A 1 81 ? -0.950 1.800 -9.921 1.00 94.94 81 ASP A CA 1
ATOM 663 C C . ASP A 1 81 ? -0.553 2.371 -8.545 1.00 94.94 81 ASP A C 1
ATOM 665 O O . ASP A 1 81 ? -1.286 2.243 -7.569 1.00 94.94 81 ASP A O 1
ATOM 669 N N . LEU A 1 82 ? 0.642 2.955 -8.425 1.00 93.81 82 LEU A N 1
ATOM 670 C CA . LEU A 1 82 ? 1.140 3.431 -7.126 1.00 93.81 82 LEU A CA 1
ATOM 671 C C . LEU A 1 82 ? 0.276 4.556 -6.536 1.00 93.81 82 LEU A C 1
ATOM 673 O O . LEU A 1 82 ? 0.059 4.583 -5.328 1.00 93.81 82 LEU A O 1
ATOM 677 N N . CYS A 1 83 ? -0.213 5.478 -7.369 1.00 95.50 83 CYS A N 1
ATOM 678 C CA . CYS A 1 83 ? -1.004 6.616 -6.906 1.00 95.50 83 CYS A CA 1
ATOM 679 C C . CYS A 1 83 ? -2.385 6.177 -6.406 1.00 95.50 83 CYS A C 1
ATOM 681 O O . CYS A 1 83 ? -2.731 6.490 -5.267 1.00 95.50 83 CYS A O 1
ATOM 683 N N . SER A 1 84 ? -3.124 5.401 -7.206 1.00 96.50 84 SER A N 1
ATOM 684 C CA . SER A 1 84 ? -4.424 4.846 -6.801 1.00 96.50 84 SER A CA 1
ATOM 685 C C . SER A 1 84 ? -4.293 3.908 -5.605 1.00 96.50 84 SER A C 1
ATOM 687 O O . SER A 1 84 ? -5.134 3.943 -4.713 1.00 96.50 84 SER A O 1
ATOM 689 N N . LEU A 1 85 ? -3.201 3.138 -5.513 1.00 97.31 85 LEU A N 1
ATOM 690 C CA . LEU A 1 85 ? -2.936 2.291 -4.353 1.00 97.31 85 LEU A CA 1
ATOM 691 C C . LEU A 1 85 ? -2.824 3.112 -3.066 1.00 97.31 85 LEU A C 1
ATOM 693 O O . LEU A 1 85 ? -3.378 2.705 -2.048 1.00 97.31 85 LEU A O 1
ATOM 697 N N . PHE A 1 86 ? -2.121 4.248 -3.077 1.00 96.75 86 PHE A N 1
ATOM 698 C CA . PHE A 1 86 ? -2.000 5.091 -1.885 1.00 96.75 86 PHE A CA 1
ATOM 699 C C . PHE A 1 86 ? -3.305 5.799 -1.522 1.00 96.75 86 PHE A C 1
ATOM 701 O O . PHE A 1 86 ? -3.636 5.871 -0.337 1.00 96.75 86 PHE A O 1
ATOM 708 N N . GLU A 1 87 ? -4.050 6.282 -2.513 1.00 97.50 87 GLU A N 1
ATOM 709 C CA . GLU A 1 87 ? -5.360 6.900 -2.296 1.00 97.50 87 GLU A CA 1
ATOM 710 C C . GLU A 1 87 ? -6.346 5.894 -1.684 1.00 97.50 87 GLU A C 1
ATOM 712 O O . GLU A 1 87 ? -6.919 6.149 -0.620 1.00 97.50 87 GLU A O 1
ATOM 717 N N . GLU A 1 88 ? -6.439 4.695 -2.261 1.00 98.06 88 GLU A N 1
ATOM 718 C CA . GLU A 1 88 ? -7.275 3.617 -1.730 1.00 98.06 88 GLU A CA 1
ATOM 719 C C . GLU A 1 88 ? -6.786 3.151 -0.351 1.00 98.06 88 GLU A C 1
ATOM 721 O O . GLU A 1 88 ? -7.594 2.889 0.536 1.00 98.06 88 GLU A O 1
ATOM 726 N N . THR A 1 89 ? -5.468 3.108 -0.112 1.00 98.06 89 THR A N 1
ATOM 727 C CA . THR A 1 89 ? -4.911 2.794 1.218 1.00 98.06 89 THR A CA 1
ATOM 728 C C . THR A 1 89 ? -5.398 3.789 2.270 1.00 98.06 89 THR A C 1
ATOM 730 O O . THR A 1 89 ? -5.782 3.380 3.367 1.00 98.06 89 THR A O 1
ATOM 733 N N . ALA A 1 90 ? -5.404 5.088 1.959 1.00 98.06 90 ALA A N 1
ATOM 734 C CA . ALA A 1 90 ? -5.865 6.115 2.888 1.00 98.06 90 ALA A CA 1
ATOM 735 C C . ALA A 1 90 ? -7.359 5.949 3.209 1.00 98.06 90 ALA A C 1
ATOM 737 O O . ALA A 1 90 ? -7.753 5.982 4.381 1.00 98.06 90 ALA A O 1
ATOM 738 N N . HIS A 1 91 ? -8.182 5.699 2.188 1.00 97.81 91 HIS A N 1
ATOM 739 C CA . HIS A 1 91 ? -9.598 5.389 2.379 1.00 97.81 91 HIS A CA 1
ATOM 740 C C . HIS A 1 91 ? -9.799 4.112 3.199 1.00 97.81 91 HIS A C 1
ATOM 742 O O . HIS A 1 91 ? -10.591 4.104 4.144 1.00 97.81 91 HIS A O 1
ATOM 748 N N . PHE A 1 92 ? -9.040 3.060 2.906 1.00 98.19 92 PHE A N 1
ATOM 749 C CA . PHE A 1 92 ? -9.136 1.782 3.597 1.00 98.19 92 PHE A CA 1
ATOM 750 C C . PHE A 1 92 ? -8.772 1.896 5.083 1.00 98.19 92 PHE A C 1
ATOM 752 O O . PHE A 1 92 ? -9.494 1.361 5.924 1.00 98.19 92 PHE A O 1
ATOM 759 N N . ILE A 1 93 ? -7.730 2.659 5.434 1.00 98.44 93 ILE A N 1
ATOM 760 C CA . ILE A 1 93 ? -7.373 2.948 6.835 1.00 98.44 93 ILE A CA 1
ATOM 761 C C . ILE A 1 93 ? -8.531 3.644 7.563 1.00 98.44 93 ILE A C 1
ATOM 763 O O . ILE A 1 93 ? -8.878 3.249 8.677 1.00 98.44 93 ILE A O 1
ATOM 767 N N . ASN A 1 94 ? -9.164 4.638 6.935 1.00 98.38 94 ASN A N 1
ATOM 768 C CA . ASN A 1 94 ? -10.309 5.338 7.527 1.00 98.38 94 ASN A CA 1
ATOM 769 C C . ASN A 1 94 ? -11.506 4.396 7.743 1.00 98.38 94 ASN A C 1
ATOM 771 O O . ASN A 1 94 ? -12.141 4.414 8.803 1.00 98.38 94 ASN A O 1
ATOM 775 N N . CYS A 1 95 ? -11.792 3.530 6.771 1.00 98.25 95 CYS A N 1
ATOM 776 C CA . CYS A 1 95 ? -12.826 2.503 6.889 1.00 98.25 95 CYS A CA 1
ATOM 777 C C . CYS A 1 95 ? -12.523 1.515 8.026 1.00 98.25 95 CYS A C 1
ATOM 779 O O . CYS A 1 95 ? -13.399 1.221 8.833 1.00 98.25 95 CYS A O 1
ATOM 781 N N . LEU A 1 96 ? -11.282 1.043 8.158 1.00 98.44 96 LEU A N 1
ATOM 782 C CA . LEU A 1 96 ? -10.891 0.154 9.257 1.00 98.44 96 LEU A CA 1
ATOM 783 C C . LEU A 1 96 ? -11.009 0.841 10.623 1.00 98.44 96 LEU A C 1
ATOM 785 O O . LEU A 1 96 ? -11.545 0.259 11.564 1.00 98.44 96 LEU A O 1
ATOM 789 N N . ALA A 1 97 ? -10.558 2.092 10.739 1.00 98.50 97 ALA A N 1
ATOM 790 C CA . ALA A 1 97 ? -10.650 2.849 11.985 1.00 98.50 97 ALA A CA 1
ATOM 791 C C . ALA A 1 97 ? -12.109 3.041 12.428 1.00 98.50 97 ALA A C 1
ATOM 793 O O . ALA A 1 97 ? -12.437 2.872 13.605 1.00 98.50 97 ALA A O 1
ATOM 794 N N . THR A 1 98 ? -12.998 3.354 11.483 1.00 98.38 98 THR A N 1
ATOM 795 C CA . THR A 1 98 ? -14.435 3.487 11.760 1.00 98.38 98 THR A CA 1
ATOM 796 C C . THR A 1 98 ? -15.074 2.148 12.120 1.00 98.38 98 THR A C 1
ATOM 798 O O . THR A 1 98 ? -15.826 2.098 13.091 1.00 98.38 98 THR A O 1
ATOM 801 N N . GLN A 1 99 ? -14.722 1.055 11.434 1.00 98.38 99 GLN A N 1
ATOM 802 C CA . GLN A 1 99 ? -15.178 -0.297 11.786 1.00 98.38 99 GLN A CA 1
ATOM 803 C C . GLN A 1 99 ? -14.787 -0.677 13.216 1.00 98.38 99 GLN A C 1
ATOM 805 O O . GLN A 1 99 ? -15.645 -1.073 14.002 1.00 98.38 99 GLN A O 1
ATOM 810 N N . VAL A 1 100 ? -13.516 -0.498 13.585 1.00 98.44 100 VAL A N 1
ATOM 811 C CA . VAL A 1 100 ? -13.029 -0.802 14.940 1.00 98.44 100 VAL A CA 1
ATOM 812 C C . VAL A 1 100 ? -13.741 0.054 15.986 1.00 98.44 100 VAL A C 1
ATOM 814 O O . VAL A 1 100 ? -14.126 -0.468 17.031 1.00 98.44 100 VAL A O 1
ATOM 817 N N . LYS A 1 101 ? -13.965 1.346 15.709 1.00 98.25 101 LYS A N 1
ATOM 818 C CA . LYS A 1 101 ? -14.709 2.234 16.612 1.00 98.25 101 LYS A CA 1
ATOM 819 C C . LYS A 1 101 ? -16.132 1.728 16.852 1.00 98.25 101 LYS A C 1
ATOM 821 O O . LYS A 1 101 ? -16.524 1.565 17.999 1.00 98.25 101 LYS A O 1
ATOM 826 N N . VAL A 1 102 ? -16.869 1.425 15.784 1.00 98.25 102 VAL A N 1
ATOM 827 C CA . VAL A 1 102 ? -18.245 0.910 15.876 1.00 98.25 102 VAL A CA 1
ATOM 828 C C . VAL A 1 102 ? -18.284 -0.402 16.660 1.00 98.25 102 VAL A C 1
ATOM 830 O O . VAL A 1 102 ? -19.114 -0.565 17.549 1.00 98.25 102 VAL A O 1
ATOM 833 N N . MET A 1 103 ? -17.368 -1.330 16.372 1.00 98.38 103 MET A N 1
ATOM 834 C CA . MET A 1 103 ? -17.295 -2.609 17.086 1.00 98.38 103 MET A CA 1
ATOM 835 C C . MET A 1 103 ? -16.990 -2.424 18.573 1.00 98.38 103 MET A C 1
ATOM 837 O O . MET A 1 103 ? -17.551 -3.137 19.403 1.00 98.38 103 MET A O 1
ATOM 841 N N . LYS A 1 104 ? -16.131 -1.459 18.911 1.00 97.56 104 LYS A N 1
ATOM 842 C CA . LYS A 1 104 ? -15.825 -1.116 20.296 1.00 97.56 104 LYS A CA 1
ATOM 843 C C . LYS A 1 104 ? -17.035 -0.515 21.009 1.00 97.56 104 LYS A C 1
ATOM 845 O O . LYS A 1 104 ? -17.377 -0.994 22.081 1.00 97.56 104 LYS A O 1
ATOM 850 N N . ASP A 1 105 ? -17.719 0.443 20.390 1.00 97.69 105 ASP A N 1
ATOM 851 C CA . ASP A 1 105 ? -18.917 1.065 20.965 1.00 97.69 105 ASP A CA 1
ATOM 852 C C . ASP A 1 105 ? -20.011 0.012 21.241 1.00 97.69 105 ASP A C 1
ATOM 854 O O . ASP A 1 105 ? -20.658 0.040 22.289 1.00 97.69 105 ASP A O 1
ATOM 858 N N . ILE A 1 106 ? -20.185 -0.965 20.340 1.00 97.12 106 ILE A N 1
ATOM 859 C CA . ILE A 1 106 ? -21.102 -2.100 20.544 1.00 97.12 106 ILE A CA 1
ATOM 860 C C . ILE A 1 106 ? -20.646 -2.973 21.722 1.00 97.12 106 ILE A C 1
ATOM 862 O O . ILE A 1 106 ? -21.461 -3.329 22.573 1.00 97.12 106 ILE A O 1
ATOM 866 N N . ALA A 1 107 ? -19.360 -3.326 21.788 1.00 97.25 107 ALA A N 1
ATOM 867 C CA . ALA A 1 107 ? -18.821 -4.151 22.868 1.00 97.25 107 ALA A CA 1
ATOM 868 C C . ALA A 1 107 ? -18.951 -3.470 24.241 1.00 97.25 107 ALA A C 1
ATOM 870 O O . ALA A 1 107 ? -19.357 -4.119 25.205 1.00 97.25 107 ALA A O 1
ATOM 871 N N . ASP A 1 108 ? -18.685 -2.164 24.317 1.00 96.38 108 ASP A N 1
ATOM 872 C CA . ASP A 1 108 ? -18.788 -1.371 25.545 1.00 96.38 108 ASP A CA 1
ATOM 873 C C . ASP A 1 108 ? -20.248 -1.295 26.037 1.00 96.38 108 ASP A C 1
ATOM 875 O O . ASP A 1 108 ? -20.518 -1.457 27.229 1.00 96.38 108 ASP A O 1
ATOM 879 N N . GLN A 1 109 ? -21.217 -1.144 25.123 1.00 95.75 109 GLN A N 1
ATOM 880 C CA . GLN A 1 109 ? -22.648 -1.180 25.460 1.00 95.75 109 GLN A CA 1
ATOM 881 C C . GLN A 1 109 ? -23.110 -2.547 25.982 1.00 95.75 109 GLN A C 1
ATOM 883 O O . GLN A 1 109 ? -23.966 -2.607 26.867 1.00 95.75 109 GLN A O 1
ATOM 888 N N . LEU A 1 110 ? -22.571 -3.641 25.435 1.00 94.00 110 LEU A N 1
ATOM 889 C CA . LEU A 1 110 ? -22.899 -5.000 25.873 1.00 94.00 110 LEU A CA 1
ATOM 890 C C . LEU A 1 110 ? -22.211 -5.370 27.190 1.00 94.00 110 LEU A C 1
ATOM 892 O O . LEU A 1 110 ? -22.803 -6.088 27.985 1.00 94.00 110 LEU A O 1
ATOM 896 N N . SER A 1 111 ? -21.000 -4.866 27.439 1.00 89.31 111 SER A N 1
ATOM 897 C CA . SER A 1 111 ? -20.270 -5.102 28.690 1.00 89.31 111 SER A CA 1
ATOM 898 C C . SER A 1 111 ? -20.811 -4.293 29.875 1.00 89.31 111 SER A C 1
ATOM 900 O O . SER A 1 111 ? -20.462 -4.593 31.015 1.00 89.31 111 SER A O 1
ATOM 902 N N . SER A 1 112 ? -21.606 -3.248 29.624 1.00 75.00 112 SER A N 1
ATOM 903 C CA . SER A 1 112 ? -22.221 -2.409 30.662 1.00 75.00 112 SER A CA 1
ATOM 904 C C . SER A 1 112 ? -23.584 -2.929 31.153 1.00 75.00 112 SER A C 1
ATOM 906 O O . SER A 1 112 ? -24.173 -2.304 32.039 1.00 75.00 112 SER A O 1
ATOM 908 N N . LYS A 1 113 ? -24.104 -4.019 30.576 1.00 54.66 113 LYS A N 1
ATOM 909 C CA . LYS A 1 113 ? -25.309 -4.732 31.032 1.00 54.66 113 LYS A CA 1
ATOM 910 C C . LYS A 1 113 ? -24.930 -5.981 31.813 1.00 54.66 113 LYS A C 1
ATOM 912 O O . LYS A 1 113 ? -25.686 -6.294 32.757 1.00 54.66 113 LYS A O 1
#

Foldseek 3Di:
DDDDPDPVVVVVVVVVVVVVVVVVVVVVVVVVVVVVVVVVVVVVVVVVVVVVPPPVPPVVVVVVVVLVVLLVVFVNSVPDDPVVSVVSVVVVVVVVVVVVVVVVVVVVVVVVD

Secondary structure (DSSP, 8-state):
------HHHHHHHHHHHHHHHHHHHHHHHHHHHHHHHHHHHHHHHHHHHHTTSSSSSHHHHHHHHHHHHHHHHSTTGGG--HHHHHHHHHHHHHHHHHHHHHHHHHHHHHHT-

Radius of gyration: 42.78 Å; chains: 1; bounding box: 111×16×100 Å

InterPro domains:
  IPR044660 Transcription factor IBH1-like [PTHR33124] (1-110)